Protein AF-A0A1H2BFK7-F1 (afdb_monomer)

Sequence (89 aa):
MDPELAVARLILELLARSRLSKDDPLLRQAIELAREPLSVLPRDSIRAELSSAIETLQNVIQDGADVDLIEQWHAYAMSLAERFIASRS

Secondary structure (DSSP, 8-state):
--HHHHHHHHHHHHHHH---STT-HHHHHHHHHHHS---SS---HHHHHHHHHHHHHHHHHHHT--HHHHHHHHHHHHHHHHHHHHTT-

Foldseek 3Di:
DDVVLVLLVLLLVLLVPFPLALPTPSLVVSLVSLPDPDDDDDPPVLSVQLNVLSVVLNVCRVVVHDPVVNVVSSVSSNVSSVVVNVVVD

Nearest PDB structures (foldseek):
  3cqz-assembly1_A  TM=9.581E-01  e=3.764E+00  Saccharomyces cerevisiae
  3gei-assembly2_C  TM=6.848E-01  e=7.969E+00  Chlorobaculum tepidum

Mean predicted aligned error: 4.76 Å

Organism: NCBI:txid255045

Radius of gyration: 12.43 Å; Cα contacts (8 Å, |Δi|>4): 84; chains: 1; bounding box: 33×20×33 Å

Structure (mmCIF, N/CA/C/O backbone):
data_AF-A0A1H2BFK7-F1
#
_entry.id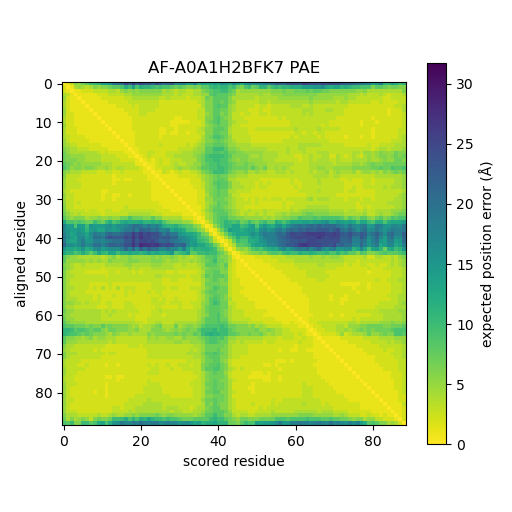   AF-A0A1H2BFK7-F1
#
loop_
_atom_site.group_PDB
_atom_site.id
_atom_site.type_symbol
_atom_site.label_atom_id
_atom_site.label_alt_id
_atom_site.label_comp_id
_atom_site.label_asym_id
_atom_site.label_entity_id
_atom_site.label_seq_id
_atom_site.pdbx_PDB_ins_code
_atom_site.Cartn_x
_atom_site.Cartn_y
_atom_site.Cartn_z
_atom_site.occupancy
_atom_site.B_iso_or_equiv
_atom_site.auth_seq_id
_atom_site.auth_comp_id
_atom_site.auth_asym_id
_atom_site.auth_atom_id
_atom_site.pdbx_PDB_model_num
ATOM 1 N N . MET A 1 1 ? 14.915 -11.081 -15.671 1.00 61.16 1 MET A N 1
ATOM 2 C CA . MET A 1 1 ? 13.727 -10.916 -14.811 1.00 61.16 1 MET A CA 1
ATOM 3 C C . MET A 1 1 ? 13.880 -9.549 -14.169 1.00 61.16 1 MET A C 1
ATOM 5 O O . MET A 1 1 ? 14.950 -9.313 -13.623 1.00 61.16 1 MET A O 1
ATOM 9 N N . ASP A 1 2 ? 12.928 -8.636 -14.356 1.00 75.69 2 ASP A N 1
ATOM 10 C CA . ASP A 1 2 ? 13.018 -7.281 -13.797 1.00 75.69 2 ASP A CA 1
ATOM 11 C C . ASP A 1 2 ? 12.755 -7.352 -12.276 1.00 75.69 2 ASP A C 1
ATOM 13 O O . ASP A 1 2 ? 11.659 -7.765 -11.877 1.00 75.69 2 ASP A O 1
ATOM 17 N N . PRO A 1 3 ? 13.752 -7.049 -11.421 1.00 79.50 3 PRO A N 1
ATOM 18 C CA . PRO A 1 3 ? 13.590 -7.131 -9.974 1.00 79.50 3 PRO A CA 1
ATOM 19 C C . PRO A 1 3 ? 12.544 -6.140 -9.451 1.00 79.50 3 PRO A C 1
ATOM 21 O O . PRO A 1 3 ? 11.863 -6.451 -8.476 1.00 79.50 3 PRO A O 1
ATOM 24 N N . GLU A 1 4 ? 12.349 -4.991 -10.104 1.00 80.00 4 GLU A N 1
ATOM 25 C CA . GLU A 1 4 ? 11.344 -4.013 -9.681 1.00 80.00 4 GLU 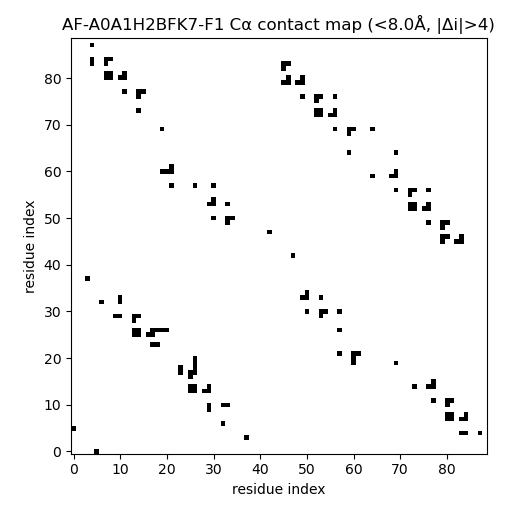A CA 1
ATOM 26 C C . GLU A 1 4 ? 9.927 -4.507 -9.974 1.00 80.00 4 GLU A C 1
ATOM 28 O O . GLU A 1 4 ? 9.028 -4.349 -9.148 1.00 80.00 4 GLU A O 1
ATOM 33 N N . LEU A 1 5 ? 9.732 -5.181 -11.110 1.00 85.12 5 LEU A N 1
ATOM 34 C CA . LEU A 1 5 ? 8.460 -5.820 -11.450 1.00 85.12 5 LEU A CA 1
ATOM 35 C C . LEU A 1 5 ? 8.090 -6.915 -10.439 1.00 85.12 5 LEU A C 1
ATOM 37 O O . LEU A 1 5 ? 6.927 -7.037 -10.055 1.00 85.12 5 LEU A O 1
ATOM 41 N N . ALA A 1 6 ? 9.070 -7.711 -10.000 1.00 87.81 6 ALA A N 1
ATOM 42 C CA . ALA A 1 6 ? 8.854 -8.741 -8.986 1.00 87.81 6 ALA A CA 1
ATOM 43 C C . ALA A 1 6 ? 8.455 -8.130 -7.633 1.00 87.81 6 ALA A C 1
ATOM 45 O O . ALA A 1 6 ? 7.505 -8.600 -7.006 1.00 87.81 6 ALA A O 1
ATOM 46 N N . VAL A 1 7 ? 9.126 -7.050 -7.219 1.00 87.75 7 VAL A N 1
ATOM 47 C CA . VAL A 1 7 ? 8.802 -6.332 -5.978 1.00 87.75 7 VAL A CA 1
ATOM 48 C C . VAL A 1 7 ? 7.415 -5.697 -6.047 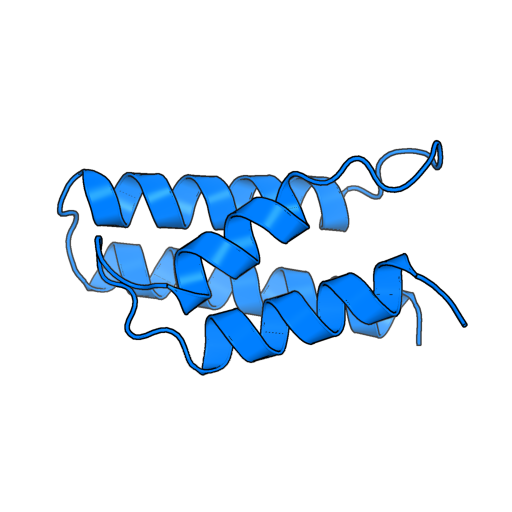1.00 87.75 7 VAL A C 1
ATOM 50 O O . VAL A 1 7 ? 6.630 -5.865 -5.119 1.00 87.75 7 VAL A O 1
ATOM 53 N N . ALA A 1 8 ? 7.056 -5.044 -7.152 1.00 88.62 8 ALA A N 1
ATOM 54 C CA . ALA A 1 8 ? 5.734 -4.439 -7.303 1.00 88.62 8 ALA A CA 1
ATOM 55 C C . ALA A 1 8 ? 4.597 -5.472 -7.272 1.00 88.62 8 ALA A C 1
ATOM 57 O O . ALA A 1 8 ? 3.562 -5.229 -6.652 1.00 88.62 8 ALA A O 1
ATOM 58 N N . ARG A 1 9 ? 4.795 -6.650 -7.882 1.00 91.81 9 ARG A N 1
ATOM 59 C CA . ARG A 1 9 ? 3.837 -7.768 -7.797 1.00 91.81 9 ARG A CA 1
ATOM 60 C C . ARG A 1 9 ? 3.673 -8.266 -6.367 1.00 91.81 9 ARG A C 1
ATOM 62 O O . ARG A 1 9 ? 2.547 -8.466 -5.925 1.00 91.81 9 ARG A O 1
ATOM 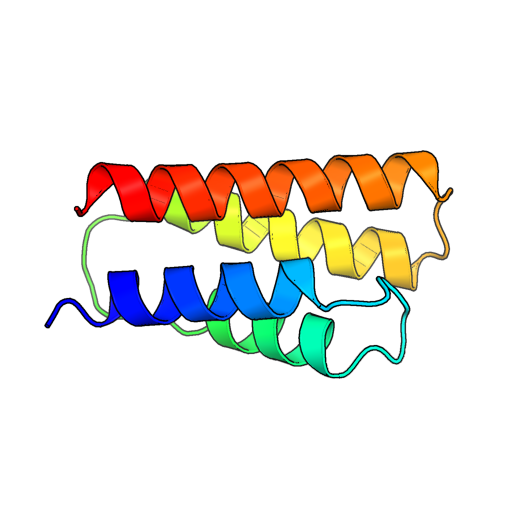69 N N . LEU A 1 10 ? 4.779 -8.416 -5.640 1.00 92.75 10 LEU A N 1
ATOM 70 C CA . LEU A 1 10 ? 4.739 -8.829 -4.242 1.00 92.75 10 LEU A CA 1
ATOM 71 C C . LEU A 1 10 ? 4.030 -7.785 -3.367 1.00 92.75 10 LEU A C 1
ATOM 73 O O . LEU A 1 10 ? 3.184 -8.147 -2.558 1.00 92.75 10 LEU A O 1
ATOM 77 N N . ILE A 1 11 ? 4.309 -6.493 -3.565 1.00 91.75 11 ILE A N 1
ATOM 78 C CA . ILE A 1 11 ? 3.606 -5.398 -2.879 1.00 91.75 11 ILE A CA 1
ATOM 79 C C . ILE A 1 11 ? 2.095 -5.475 -3.137 1.00 91.75 11 ILE A C 1
ATOM 81 O O . ILE A 1 11 ? 1.318 -5.404 -2.186 1.00 91.75 11 ILE A O 1
ATOM 85 N N . LEU A 1 12 ? 1.672 -5.664 -4.390 1.00 94.06 12 LEU A N 1
ATOM 86 C CA . LEU A 1 12 ? 0.256 -5.795 -4.739 1.00 94.06 12 LEU A CA 1
ATOM 87 C C . LEU A 1 12 ? -0.400 -6.992 -4.033 1.00 94.06 12 LEU A C 1
ATOM 89 O O . LEU A 1 12 ? -1.473 -6.847 -3.453 1.00 94.06 12 LEU A O 1
ATOM 93 N N . GLU A 1 13 ? 0.252 -8.158 -4.024 1.00 95.50 13 GLU A N 1
ATOM 94 C CA . GLU A 1 13 ? -0.251 -9.347 -3.322 1.00 95.50 13 GLU A CA 1
ATOM 95 C C . GLU A 1 13 ? -0.366 -9.136 -1.807 1.00 95.50 13 GLU A C 1
ATOM 97 O O . GLU A 1 13 ? -1.343 -9.571 -1.191 1.00 95.50 13 GLU A O 1
ATOM 102 N N . LEU A 1 14 ? 0.615 -8.467 -1.197 1.00 94.94 14 LEU A N 1
ATOM 103 C CA . LEU A 1 14 ? 0.606 -8.158 0.232 1.00 94.94 14 LEU A CA 1
ATOM 104 C C . LEU A 1 14 ? -0.518 -7.182 0.579 1.00 94.94 14 LEU A C 1
ATOM 106 O O . LEU A 1 14 ? -1.259 -7.427 1.530 1.00 94.94 14 LEU A O 1
ATOM 110 N N . LEU A 1 15 ? -0.696 -6.122 -0.215 1.00 93.50 15 LEU A N 1
ATOM 111 C CA . LEU A 1 15 ? -1.785 -5.161 -0.036 1.00 93.50 15 LEU A CA 1
ATOM 112 C C . LEU A 1 15 ? -3.153 -5.825 -0.209 1.00 93.50 15 LEU A C 1
ATOM 114 O O . LEU A 1 15 ? -4.038 -5.579 0.603 1.00 93.50 15 LEU A O 1
ATOM 118 N N . ALA A 1 16 ? -3.328 -6.698 -1.201 1.00 94.25 16 ALA A N 1
ATOM 119 C CA . ALA A 1 16 ? -4.594 -7.393 -1.440 1.00 94.25 16 ALA A CA 1
ATOM 120 C C . ALA A 1 16 ? -4.987 -8.356 -0.303 1.00 94.25 16 ALA A C 1
ATOM 122 O O . ALA A 1 16 ? -6.165 -8.658 -0.116 1.00 94.25 16 ALA A O 1
ATOM 123 N N . ARG A 1 17 ? -4.005 -8.863 0.452 1.00 94.94 17 ARG A N 1
ATOM 124 C CA . ARG A 1 17 ? -4.211 -9.804 1.568 1.00 94.94 17 ARG A CA 1
ATOM 125 C C . ARG A 1 17 ? -4.176 -9.135 2.943 1.00 94.94 17 ARG A C 1
ATOM 127 O O . ARG A 1 17 ? -4.467 -9.797 3.941 1.00 94.94 17 ARG A O 1
ATOM 134 N N . SER A 1 18 ? -3.808 -7.860 2.982 1.00 92.44 18 SER A N 1
ATOM 135 C CA . SER A 1 18 ? -3.758 -7.029 4.177 1.00 92.44 18 SER A CA 1
ATOM 136 C C . SER A 1 18 ? -5.157 -6.859 4.782 1.00 92.44 18 SER A C 1
ATOM 138 O O . SER A 1 18 ? -6.140 -6.617 4.089 1.00 92.44 18 SER A O 1
ATOM 140 N N . ARG A 1 19 ? -5.237 -6.984 6.102 1.00 91.31 19 ARG A N 1
ATOM 141 C CA . ARG A 1 19 ? -6.348 -6.595 6.978 1.00 91.31 19 ARG A CA 1
ATOM 142 C C . ARG A 1 19 ? -6.362 -5.097 7.295 1.00 91.31 19 ARG A C 1
ATOM 144 O O . ARG A 1 19 ? -7.272 -4.665 7.995 1.00 91.31 19 ARG A O 1
ATOM 151 N N . LEU A 1 20 ? -5.369 -4.332 6.832 1.00 89.56 20 LEU A N 1
ATOM 152 C CA . LEU A 1 20 ? -5.292 -2.872 6.980 1.00 89.56 20 LEU A CA 1
ATOM 153 C C . LEU A 1 20 ? -5.375 -2.407 8.440 1.00 89.56 20 LEU A C 1
ATOM 155 O O . LEU A 1 20 ? -6.044 -1.432 8.772 1.00 89.56 20 LEU A O 1
ATOM 159 N N . SER A 1 21 ? -4.673 -3.115 9.327 1.00 89.56 21 SER A N 1
ATOM 160 C CA . SER A 1 21 ? -4.605 -2.796 10.753 1.00 89.56 21 SER A CA 1
ATOM 161 C C . SER A 1 21 ? -3.180 -2.467 11.203 1.00 89.56 21 SER A C 1
ATOM 163 O O . SER A 1 21 ? -2.199 -2.771 10.524 1.00 89.56 21 SER A O 1
ATOM 165 N N . LYS A 1 22 ? -3.051 -1.841 12.381 1.00 86.06 22 LYS A N 1
ATOM 166 C CA . LYS A 1 22 ? -1.754 -1.421 12.951 1.00 86.06 22 LYS A CA 1
ATOM 167 C C . LYS A 1 22 ? -0.780 -2.590 13.153 1.00 86.06 22 LYS A C 1
ATOM 169 O O . LYS A 1 22 ? 0.434 -2.415 13.034 1.00 86.06 22 LYS A O 1
ATOM 174 N N . ASP A 1 23 ? -1.327 -3.770 13.432 1.00 89.44 23 ASP A N 1
ATOM 175 C CA . ASP A 1 23 ? -0.588 -5.004 13.706 1.00 89.44 23 ASP A CA 1
ATOM 176 C C . ASP A 1 23 ? -0.510 -5.932 12.490 1.00 89.44 23 ASP A C 1
ATOM 178 O O . ASP A 1 23 ? -0.151 -7.101 12.625 1.00 89.44 23 ASP A O 1
ATOM 182 N N . ASP A 1 24 ? -0.863 -5.440 11.303 1.00 91.25 24 ASP A N 1
ATOM 183 C CA . ASP A 1 24 ? -0.850 -6.248 10.098 1.00 91.25 24 ASP A CA 1
ATOM 184 C C . ASP A 1 24 ? 0.587 -6.516 9.607 1.00 91.25 24 ASP A C 1
ATOM 186 O O . ASP A 1 24 ? 1.278 -5.592 9.153 1.00 91.25 24 ASP A O 1
ATOM 190 N N . PRO A 1 25 ? 1.055 -7.779 9.655 1.00 92.94 25 PRO A N 1
ATOM 191 C CA . PRO A 1 25 ? 2.396 -8.118 9.200 1.00 92.94 25 PRO A CA 1
ATOM 192 C C . PRO A 1 25 ? 2.558 -7.978 7.680 1.00 92.94 25 PRO A C 1
ATOM 194 O O . PRO A 1 25 ? 3.658 -7.677 7.224 1.00 92.94 25 PRO A O 1
ATOM 197 N N . LEU A 1 26 ? 1.492 -8.160 6.893 1.00 93.94 26 LEU A N 1
ATOM 198 C CA . LEU A 1 26 ? 1.535 -8.060 5.431 1.00 93.94 26 LEU A CA 1
ATOM 199 C C . LEU A 1 26 ? 1.668 -6.606 4.992 1.00 93.94 26 LEU A C 1
ATOM 201 O O . LEU A 1 26 ? 2.472 -6.299 4.114 1.00 93.94 26 LEU A O 1
ATOM 205 N N . LEU A 1 27 ? 0.938 -5.701 5.651 1.00 90.44 27 LEU A N 1
ATOM 206 C CA . LEU A 1 27 ? 1.105 -4.267 5.438 1.00 90.44 27 LEU A CA 1
ATOM 207 C C . LEU A 1 27 ? 2.532 -3.831 5.783 1.00 90.44 27 LEU A C 1
ATOM 209 O O . LEU A 1 27 ? 3.166 -3.133 4.994 1.00 90.44 27 LEU A O 1
ATOM 213 N N . ARG A 1 28 ? 3.060 -4.278 6.932 1.00 90.69 28 ARG A N 1
ATOM 214 C CA . ARG A 1 28 ? 4.439 -3.978 7.343 1.00 90.69 28 ARG A CA 1
ATOM 215 C C . ARG A 1 28 ? 5.452 -4.438 6.296 1.00 90.69 28 ARG A C 1
ATOM 217 O O . ARG A 1 28 ? 6.322 -3.658 5.925 1.00 90.69 28 ARG A O 1
ATOM 224 N N . GLN A 1 29 ? 5.289 -5.650 5.776 1.00 92.94 29 GLN A N 1
ATOM 225 C CA . GLN A 1 29 ? 6.154 -6.183 4.7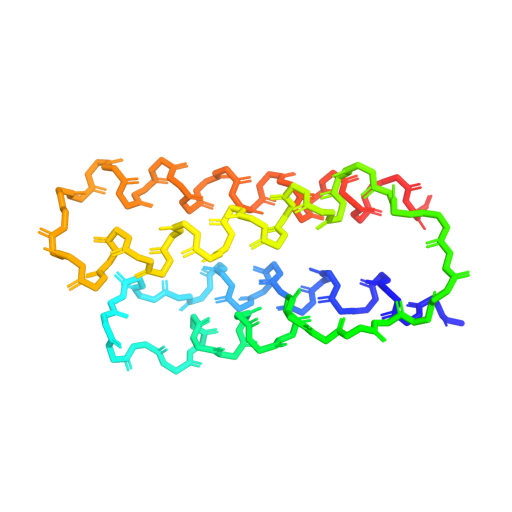28 1.00 92.94 29 GLN A CA 1
ATOM 226 C C . GLN A 1 29 ? 6.043 -5.385 3.417 1.00 92.94 29 GLN A C 1
ATOM 228 O O . GLN A 1 29 ? 7.058 -5.112 2.780 1.00 92.94 29 GLN A O 1
ATOM 233 N N . ALA A 1 30 ? 4.838 -4.960 3.020 1.00 90.75 30 ALA A N 1
ATOM 234 C CA . ALA A 1 30 ? 4.646 -4.124 1.832 1.00 90.75 30 ALA A CA 1
ATOM 235 C C . ALA A 1 30 ? 5.371 -2.773 1.960 1.00 90.75 30 ALA A C 1
ATOM 237 O O . ALA A 1 30 ? 5.962 -2.297 0.993 1.00 90.75 30 ALA A O 1
ATOM 238 N N . ILE A 1 31 ? 5.376 -2.183 3.160 1.00 87.75 31 ILE A N 1
ATOM 239 C CA . ILE A 1 31 ? 6.097 -0.939 3.464 1.00 87.75 31 ILE A CA 1
ATOM 240 C C . ILE A 1 31 ? 7.611 -1.144 3.394 1.00 87.75 31 ILE A C 1
ATOM 242 O O . ILE A 1 31 ? 8.309 -0.314 2.818 1.00 87.75 31 ILE A O 1
ATOM 246 N N . GLU A 1 32 ? 8.129 -2.231 3.969 1.00 90.44 32 GLU A N 1
ATOM 247 C CA . GLU A 1 32 ? 9.561 -2.544 3.917 1.00 90.44 32 GLU A CA 1
ATOM 248 C C . GLU A 1 32 ? 10.039 -2.666 2.467 1.00 90.44 32 GLU A C 1
ATOM 250 O O . GLU A 1 32 ? 10.989 -1.987 2.084 1.00 90.44 32 GLU A O 1
ATOM 255 N N . LEU A 1 33 ? 9.308 -3.415 1.637 1.00 88.88 33 LEU A N 1
ATOM 256 C CA . LEU A 1 33 ? 9.584 -3.552 0.204 1.00 88.88 33 LEU A CA 1
ATOM 257 C C . LEU A 1 33 ? 9.477 -2.220 -0.551 1.00 88.88 33 LEU A C 1
ATOM 259 O O . LEU A 1 33 ? 10.288 -1.932 -1.428 1.00 88.88 33 LEU A O 1
ATOM 263 N N . ALA A 1 34 ? 8.497 -1.382 -0.205 1.00 84.81 34 ALA A N 1
ATOM 264 C CA . ALA A 1 34 ? 8.329 -0.065 -0.814 1.00 84.81 34 ALA A CA 1
ATOM 265 C C . ALA A 1 34 ? 9.452 0.921 -0.441 1.00 84.81 34 ALA A C 1
ATOM 267 O O . ALA A 1 34 ? 9.702 1.873 -1.186 1.00 84.81 34 ALA A O 1
ATOM 268 N N . ARG A 1 35 ? 10.128 0.703 0.695 1.00 83.25 35 ARG A N 1
ATOM 269 C CA . ARG A 1 35 ? 11.270 1.498 1.171 1.00 83.25 35 ARG A CA 1
ATOM 270 C C . ARG A 1 35 ? 12.612 1.008 0.645 1.00 83.25 35 ARG A C 1
ATOM 272 O O . ARG A 1 35 ? 13.586 1.758 0.724 1.00 83.25 35 ARG A O 1
ATOM 279 N N . GLU A 1 36 ? 12.692 -0.213 0.118 1.00 80.19 36 GLU A N 1
ATOM 280 C CA . GLU A 1 36 ? 13.947 -0.739 -0.410 1.00 80.19 36 GLU A CA 1
ATOM 281 C C . GLU A 1 36 ? 14.445 0.114 -1.593 1.00 80.19 36 GLU A C 1
ATOM 283 O O . GLU A 1 36 ? 13.749 0.272 -2.607 1.00 80.19 36 GLU A O 1
ATOM 288 N N . PRO A 1 37 ? 15.675 0.657 -1.513 1.00 63.84 37 PRO A N 1
ATOM 289 C CA . PRO A 1 37 ? 16.276 1.401 -2.607 1.00 63.84 37 PRO A CA 1
ATOM 290 C C . PRO A 1 37 ? 16.743 0.429 -3.698 1.00 63.84 37 PRO A C 1
ATOM 292 O O . PRO A 1 37 ? 17.922 0.104 -3.807 1.00 63.84 37 PRO A O 1
ATOM 295 N N . LEU A 1 38 ? 15.821 -0.063 -4.526 1.00 58.34 38 LEU A N 1
ATOM 296 C CA . LEU A 1 38 ? 16.193 -0.790 -5.747 1.00 58.34 38 LEU A CA 1
ATOM 297 C C . LEU A 1 38 ? 16.864 0.190 -6.730 1.00 58.34 38 LEU A C 1
ATOM 299 O O . LEU A 1 38 ? 16.338 1.276 -6.977 1.00 58.34 38 LEU A O 1
ATOM 303 N N . SER A 1 39 ? 18.056 -0.200 -7.186 1.00 48.22 39 SER A N 1
ATOM 304 C CA . SER A 1 39 ? 19.095 0.580 -7.878 1.00 48.22 39 SER A CA 1
ATOM 305 C C . SER A 1 39 ? 18.648 1.713 -8.811 1.00 48.22 39 SER A C 1
ATOM 307 O O . SER A 1 39 ? 17.933 1.478 -9.772 1.00 48.22 39 SER A O 1
ATOM 309 N N . VAL A 1 40 ? 19.232 2.901 -8.581 1.00 47.12 40 VAL A N 1
ATOM 310 C CA . VAL A 1 40 ? 19.860 3.858 -9.535 1.00 47.12 40 VAL A CA 1
ATOM 311 C C . VAL A 1 40 ? 19.261 4.000 -10.952 1.00 47.12 40 VAL A C 1
ATOM 313 O O . VAL A 1 40 ? 19.979 4.283 -11.909 1.00 47.12 40 VAL A O 1
ATOM 316 N N . LEU A 1 41 ? 17.956 3.851 -11.122 1.00 46.81 41 LEU A N 1
ATOM 317 C CA . LEU A 1 41 ? 17.236 4.309 -12.307 1.00 46.81 41 LEU A CA 1
ATOM 318 C C . LEU A 1 41 ? 16.446 5.567 -11.934 1.00 46.81 41 LEU A C 1
ATOM 320 O O . LEU A 1 41 ? 16.082 5.737 -10.764 1.00 46.81 41 LEU A O 1
ATOM 324 N N . PRO A 1 42 ? 16.276 6.520 -12.872 1.00 46.59 42 PRO A N 1
ATOM 325 C CA . PRO A 1 42 ? 15.607 7.780 -12.579 1.00 46.59 42 PRO A CA 1
ATOM 326 C C . PRO A 1 42 ? 14.248 7.448 -11.982 1.00 46.59 42 PRO A C 1
ATOM 328 O O . PRO A 1 42 ? 13.520 6.674 -12.589 1.00 46.59 42 PRO A O 1
ATOM 331 N N . ARG A 1 43 ? 13.963 7.984 -10.785 1.00 55.72 43 ARG A N 1
ATOM 332 C CA . ARG A 1 43 ? 12.705 7.791 -10.049 1.00 55.72 43 ARG A CA 1
ATOM 333 C C . ARG A 1 43 ? 11.541 7.735 -11.038 1.00 55.72 43 ARG A C 1
ATOM 335 O O . ARG A 1 43 ? 11.089 8.786 -11.492 1.00 55.72 43 ARG A O 1
ATOM 342 N N . ASP A 1 44 ? 11.058 6.541 -11.377 1.00 63.56 44 ASP A N 1
ATOM 343 C CA . ASP A 1 44 ? 9.771 6.429 -12.042 1.00 63.56 44 ASP A CA 1
ATOM 344 C C . ASP A 1 44 ? 8.777 7.113 -11.119 1.00 63.56 44 ASP A C 1
ATOM 346 O O . ASP A 1 44 ? 8.649 6.719 -9.957 1.00 63.56 44 ASP A O 1
ATOM 350 N N . SER A 1 45 ? 8.119 8.166 -11.612 1.00 74.38 45 SER A N 1
ATOM 351 C CA . SER A 1 45 ? 7.155 8.946 -10.825 1.00 74.38 45 SER A CA 1
ATOM 352 C C . SER A 1 45 ? 6.175 8.013 -10.113 1.00 74.38 45 SER A C 1
ATOM 354 O O . SER A 1 45 ? 5.981 8.120 -8.909 1.00 74.38 45 SER A O 1
ATOM 356 N N . ILE A 1 46 ? 5.712 6.979 -10.826 1.00 81.00 46 ILE A N 1
ATOM 357 C CA . ILE A 1 46 ? 4.781 5.963 -10.326 1.00 81.00 46 ILE A CA 1
ATOM 358 C C . ILE A 1 46 ? 5.363 5.164 -9.147 1.00 81.00 46 ILE A C 1
ATOM 360 O O . ILE A 1 46 ? 4.632 4.853 -8.212 1.00 81.00 46 ILE A O 1
ATOM 364 N N . ARG A 1 47 ? 6.665 4.847 -9.143 1.00 79.88 47 ARG A N 1
ATOM 365 C CA . ARG A 1 47 ? 7.303 4.113 -8.036 1.00 79.88 47 ARG A CA 1
ATOM 366 C C . ARG A 1 47 ? 7.432 4.988 -6.791 1.00 79.88 47 ARG A C 1
ATOM 368 O O . ARG A 1 47 ? 7.125 4.534 -5.696 1.00 79.88 47 ARG A O 1
ATOM 375 N N . ALA A 1 48 ? 7.844 6.244 -6.960 1.00 82.56 48 ALA A N 1
ATOM 376 C CA . ALA A 1 48 ? 7.901 7.198 -5.852 1.00 82.56 48 ALA A CA 1
ATOM 377 C C . ALA A 1 48 ? 6.502 7.479 -5.275 1.00 82.56 48 ALA A C 1
ATOM 379 O O . ALA A 1 48 ? 6.333 7.531 -4.057 1.00 82.56 48 ALA A O 1
ATOM 380 N N . GLU A 1 49 ? 5.499 7.602 -6.146 1.00 88.44 49 GLU A N 1
ATOM 381 C CA . GLU A 1 49 ? 4.093 7.726 -5.764 1.00 88.44 49 GLU A CA 1
ATOM 382 C C . GLU A 1 49 ? 3.604 6.485 -5.007 1.00 88.44 49 GLU A C 1
ATOM 384 O O . GLU A 1 49 ? 2.957 6.634 -3.974 1.00 88.44 49 GLU A O 1
ATOM 389 N N . LEU A 1 50 ? 3.949 5.271 -5.459 1.00 88.38 50 LEU A N 1
ATOM 390 C CA . LEU A 1 50 ? 3.585 4.020 -4.786 1.00 88.38 50 LEU A CA 1
ATOM 391 C C . LEU A 1 50 ? 4.160 3.954 -3.368 1.00 88.38 50 LEU A C 1
ATOM 393 O O . LEU A 1 50 ? 3.417 3.691 -2.422 1.00 88.38 50 LEU A O 1
ATOM 397 N N . SER A 1 51 ? 5.455 4.240 -3.204 1.00 87.62 51 SER A N 1
ATOM 398 C CA . SER A 1 51 ? 6.085 4.279 -1.880 1.00 87.62 51 SER A CA 1
ATOM 399 C C . SER A 1 51 ? 5.419 5.315 -0.976 1.00 87.62 51 SER A C 1
ATOM 401 O O . SER A 1 51 ? 5.054 4.995 0.153 1.00 87.62 51 SER A O 1
ATOM 403 N N . SER A 1 52 ? 5.167 6.524 -1.489 1.00 90.00 52 SER A N 1
ATOM 404 C CA . SER A 1 52 ? 4.483 7.578 -0.733 1.00 90.00 52 SER A CA 1
ATOM 405 C C . SER A 1 52 ? 3.056 7.185 -0.340 1.00 90.00 52 SER A C 1
ATOM 407 O O . SER A 1 52 ? 2.618 7.514 0.763 1.00 90.00 52 SER A O 1
ATOM 409 N N . ALA A 1 53 ? 2.320 6.489 -1.209 1.00 92.69 53 ALA A N 1
ATOM 410 C CA . ALA A 1 53 ? 0.963 6.031 -0.926 1.00 92.69 53 ALA A CA 1
ATOM 411 C C . ALA A 1 53 ? 0.947 4.954 0.166 1.00 92.69 53 ALA A C 1
ATOM 413 O O . ALA A 1 53 ? 0.128 5.023 1.078 1.00 92.69 53 ALA A O 1
ATOM 414 N N . ILE A 1 54 ? 1.882 4.002 0.118 1.00 90.50 54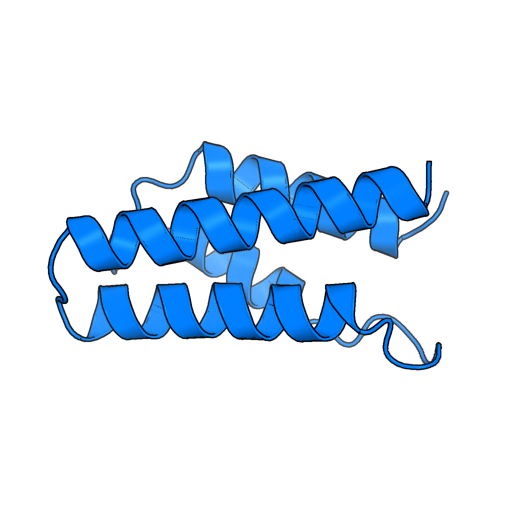 ILE A N 1
ATOM 415 C CA . ILE A 1 54 ? 2.015 2.936 1.120 1.00 90.50 54 ILE A CA 1
ATOM 416 C C . ILE A 1 54 ? 2.428 3.501 2.486 1.00 90.50 54 ILE A C 1
ATOM 418 O O . ILE A 1 54 ? 1.886 3.095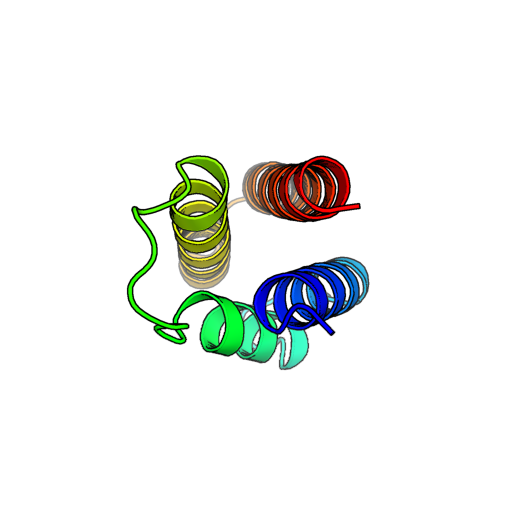 3.514 1.00 90.50 54 ILE A O 1
ATOM 422 N N . GLU A 1 55 ? 3.344 4.470 2.520 1.00 91.19 55 GLU A N 1
ATOM 423 C CA . GLU A 1 55 ? 3.707 5.165 3.761 1.00 91.19 55 GLU A CA 1
ATOM 424 C C . GLU A 1 55 ? 2.544 5.986 4.320 1.00 91.19 55 GLU A C 1
ATOM 426 O O . GLU A 1 55 ? 2.297 5.972 5.525 1.00 91.19 55 GLU A O 1
ATOM 431 N N . THR A 1 56 ? 1.782 6.654 3.454 1.00 93.31 56 THR A N 1
ATOM 432 C CA . THR A 1 56 ? 0.591 7.395 3.887 1.00 93.31 56 THR A CA 1
ATOM 433 C C . THR A 1 56 ? -0.467 6.450 4.448 1.00 93.31 56 THR A C 1
ATOM 435 O O . THR A 1 56 ? -1.004 6.722 5.519 1.00 93.31 56 THR A O 1
ATOM 438 N N . LEU A 1 57 ? -0.697 5.306 3.793 1.00 92.62 57 LEU A N 1
ATOM 439 C CA . LEU A 1 57 ? -1.580 4.245 4.276 1.00 92.62 57 LEU A CA 1
ATOM 440 C C . LEU A 1 57 ? -1.163 3.754 5.672 1.00 92.62 57 LEU A C 1
ATOM 442 O O . LEU A 1 57 ? -2.011 3.588 6.547 1.00 92.62 57 LEU A O 1
ATOM 446 N N . GLN A 1 58 ? 0.140 3.568 5.913 1.00 92.62 58 GLN A N 1
ATOM 447 C CA . GLN A 1 58 ? 0.650 3.220 7.241 1.00 92.62 58 GLN A CA 1
ATOM 448 C C . GLN A 1 58 ? 0.286 4.283 8.280 1.00 92.62 58 GLN A C 1
ATOM 450 O O . GLN A 1 58 ? -0.214 3.939 9.351 1.00 92.62 58 GLN A O 1
ATOM 455 N N . ASN A 1 59 ? 0.540 5.553 7.967 1.00 93.25 59 ASN A N 1
ATOM 456 C CA . ASN A 1 59 ? 0.320 6.659 8.892 1.00 93.25 59 ASN A CA 1
ATOM 457 C C . ASN A 1 59 ? -1.164 6.799 9.246 1.00 93.25 59 ASN A C 1
ATOM 459 O O . ASN A 1 59 ? -1.497 6.831 10.425 1.00 93.25 59 ASN A O 1
ATOM 463 N N . VAL 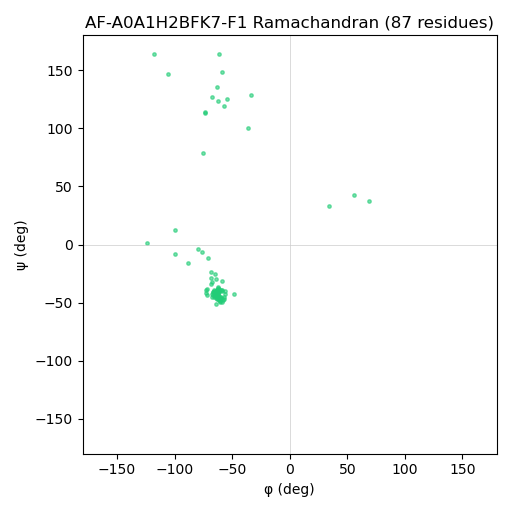A 1 60 ? -2.069 6.769 8.258 1.00 94.00 60 VAL A N 1
ATOM 464 C CA . VAL A 1 60 ? -3.517 6.868 8.528 1.00 94.00 60 VAL A CA 1
ATOM 465 C C . VAL A 1 60 ? -4.020 5.696 9.375 1.00 94.00 60 VAL A C 1
ATOM 467 O O . VAL A 1 60 ? -4.829 5.890 10.281 1.00 94.00 60 VAL A O 1
ATOM 470 N N . ILE A 1 61 ? -3.487 4.488 9.157 1.00 92.50 61 ILE A N 1
ATOM 471 C CA . ILE A 1 61 ? -3.802 3.324 9.990 1.00 92.50 61 ILE A CA 1
ATOM 472 C C . ILE A 1 61 ? -3.267 3.520 11.412 1.00 92.50 61 ILE A C 1
ATOM 474 O O . ILE A 1 61 ? -3.981 3.225 12.368 1.00 92.50 61 ILE A O 1
ATOM 478 N N . GLN A 1 62 ? -2.039 4.021 11.583 1.00 91.75 62 GLN A N 1
ATOM 479 C CA . GLN A 1 62 ? -1.420 4.262 12.893 1.00 91.75 62 GLN A CA 1
ATOM 480 C C . GLN A 1 62 ? -2.121 5.357 13.696 1.00 91.75 62 GLN A C 1
ATOM 482 O O . GLN A 1 62 ? -2.334 5.175 14.901 1.00 91.75 62 GLN A O 1
ATOM 487 N N . ASP A 1 63 ? -2.558 6.419 13.028 1.00 93.62 63 ASP A N 1
ATOM 488 C CA . ASP A 1 63 ? -3.303 7.529 13.621 1.00 93.62 63 ASP A CA 1
ATOM 489 C C . ASP A 1 63 ? -4.731 7.122 14.015 1.00 93.62 63 ASP A C 1
ATOM 491 O O . ASP A 1 63 ? -5.391 7.822 14.779 1.00 93.62 63 ASP A O 1
ATOM 495 N N . GLY A 1 64 ? -5.191 5.944 13.574 1.00 90.06 64 GLY A N 1
ATOM 496 C CA . GLY A 1 64 ? -6.553 5.476 13.820 1.00 90.06 64 GLY A CA 1
ATOM 497 C C . GLY A 1 64 ? -7.578 6.298 13.048 1.00 90.06 64 GLY A C 1
ATOM 498 O O . GLY A 1 64 ? -8.644 6.586 13.586 1.00 90.06 64 GLY A O 1
ATOM 499 N N . ALA A 1 65 ? -7.228 6.702 11.824 1.00 91.75 65 ALA A N 1
ATOM 500 C CA . ALA A 1 65 ? -8.129 7.408 10.931 1.00 91.75 65 ALA A CA 1
ATOM 501 C C . ALA A 1 65 ? -9.367 6.568 10.585 1.00 91.75 65 ALA A C 1
ATOM 503 O O . ALA A 1 65 ? -9.393 5.348 10.767 1.00 91.75 65 ALA A O 1
ATOM 504 N N . ASP A 1 66 ? -10.384 7.241 10.052 1.00 92.62 66 ASP A N 1
ATOM 505 C CA . ASP A 1 66 ? -11.615 6.598 9.613 1.00 92.62 66 ASP A CA 1
ATOM 506 C C . ASP A 1 66 ? -11.361 5.537 8.534 1.00 92.62 66 ASP A C 1
ATOM 508 O O . ASP A 1 66 ? -10.465 5.665 7.692 1.00 92.62 66 ASP A O 1
ATOM 512 N N . VAL A 1 67 ? -12.201 4.498 8.544 1.00 90.12 67 VAL A N 1
ATOM 513 C CA . VAL A 1 67 ? -12.116 3.363 7.612 1.00 90.12 67 VAL A CA 1
ATOM 514 C C . VAL A 1 67 ? -12.156 3.836 6.159 1.00 90.12 67 VAL A C 1
ATOM 516 O O . VAL A 1 67 ? -11.353 3.369 5.359 1.00 90.12 67 VAL A O 1
ATOM 519 N N . ASP A 1 68 ? -12.992 4.828 5.842 1.00 93.88 68 ASP A N 1
ATOM 520 C CA . ASP A 1 68 ? -13.103 5.389 4.490 1.00 93.88 68 ASP A CA 1
ATOM 521 C C . ASP A 1 68 ? -11.764 5.950 3.979 1.00 93.88 68 ASP A C 1
ATOM 523 O O . ASP A 1 68 ? -11.401 5.772 2.814 1.00 93.88 68 ASP A O 1
ATOM 527 N N . LEU A 1 69 ? -10.990 6.605 4.855 1.00 93.25 69 LEU A N 1
ATOM 528 C CA . LEU A 1 69 ? -9.686 7.160 4.495 1.00 93.25 69 LEU A CA 1
ATOM 529 C C . LEU A 1 69 ? -8.646 6.048 4.308 1.00 93.25 69 LEU A C 1
ATOM 531 O O . LEU A 1 69 ? -7.828 6.114 3.389 1.00 93.25 69 LEU A O 1
ATOM 535 N N . ILE A 1 70 ? -8.687 5.017 5.156 1.00 92.88 70 ILE A N 1
ATOM 536 C CA . ILE A 1 70 ? -7.827 3.833 5.037 1.00 92.88 70 ILE A CA 1
ATOM 537 C C . ILE A 1 70 ? -8.099 3.114 3.707 1.00 92.88 70 ILE A C 1
ATOM 539 O O . ILE A 1 70 ? -7.156 2.817 2.971 1.00 92.88 70 ILE A O 1
ATOM 543 N N . GLU A 1 71 ? -9.367 2.885 3.363 1.00 92.94 71 GLU A N 1
ATOM 544 C CA . GLU A 1 71 ? -9.772 2.249 2.105 1.00 92.94 71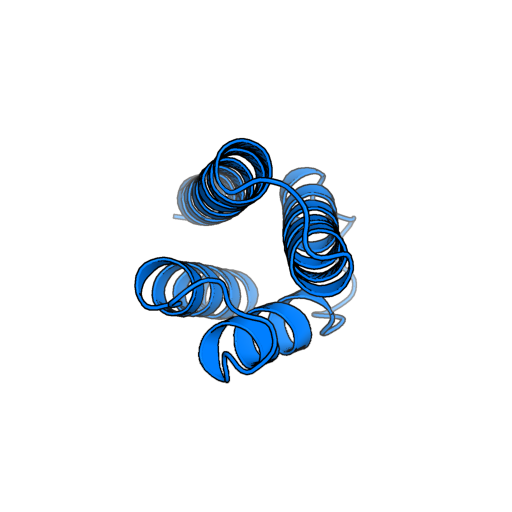 GLU A CA 1
ATOM 545 C C . GLU A 1 71 ? -9.374 3.085 0.884 1.00 92.94 71 GLU A C 1
ATOM 547 O O . GLU A 1 71 ? -8.880 2.538 -0.104 1.00 92.94 71 GLU A O 1
ATOM 552 N N . GLN A 1 72 ? -9.505 4.414 0.955 1.00 95.56 72 GLN A N 1
ATOM 553 C CA . GLN A 1 72 ? -9.084 5.310 -0.123 1.00 95.56 72 GLN A CA 1
ATOM 554 C C . GLN A 1 72 ? -7.582 5.191 -0.413 1.00 95.56 72 GLN A C 1
ATOM 556 O O . GLN A 1 72 ? -7.182 5.029 -1.570 1.00 95.56 72 GLN A O 1
ATOM 561 N N . TRP A 1 73 ? -6.741 5.254 0.624 1.00 94.75 73 TRP A N 1
ATOM 562 C CA . TRP A 1 73 ? -5.290 5.124 0.462 1.00 94.75 73 TRP A CA 1
ATOM 563 C C . TRP A 1 73 ? -4.874 3.713 0.054 1.00 94.75 73 TRP A C 1
ATOM 565 O O . TRP A 1 73 ? -3.937 3.559 -0.732 1.00 94.75 73 TRP A O 1
ATOM 575 N N . HIS A 1 74 ? -5.583 2.688 0.525 1.00 93.94 74 HIS A N 1
ATOM 576 C CA . HIS A 1 74 ? -5.349 1.304 0.120 1.00 93.94 74 HIS A CA 1
ATOM 577 C C . HIS A 1 74 ? -5.640 1.088 -1.363 1.00 93.94 74 HIS A C 1
ATOM 579 O O . HIS A 1 74 ? -4.763 0.619 -2.092 1.00 93.94 74 HIS A O 1
ATOM 585 N N . ALA A 1 75 ? -6.813 1.509 -1.836 1.00 94.81 75 ALA A N 1
ATOM 586 C CA . ALA A 1 75 ? -7.180 1.426 -3.246 1.00 94.81 75 ALA A CA 1
ATOM 587 C C . ALA A 1 75 ? -6.200 2.212 -4.130 1.00 94.81 75 ALA A C 1
ATOM 589 O O . ALA A 1 75 ? -5.807 1.745 -5.202 1.00 94.81 75 ALA A O 1
ATOM 590 N N . TYR A 1 76 ? -5.753 3.381 -3.662 1.00 94.94 76 TYR A N 1
ATOM 591 C CA . TYR A 1 76 ? -4.761 4.181 -4.370 1.00 94.94 76 TYR A CA 1
ATOM 592 C C . TYR A 1 76 ? -3.401 3.473 -4.473 1.00 94.94 76 TYR A C 1
ATOM 594 O O . TYR A 1 76 ? -2.830 3.398 -5.563 1.00 94.94 76 TYR A O 1
ATOM 602 N N . ALA A 1 77 ? -2.910 2.885 -3.377 1.00 93.69 77 ALA A N 1
ATOM 603 C CA . ALA A 1 77 ? -1.672 2.108 -3.372 1.00 93.69 77 ALA A CA 1
ATOM 604 C C . ALA A 1 77 ? -1.756 0.879 -4.296 1.00 93.69 77 ALA A C 1
ATOM 606 O O . ALA A 1 77 ? -0.815 0.619 -5.049 1.00 93.69 77 ALA A O 1
ATOM 607 N N . MET A 1 78 ? -2.888 0.164 -4.313 1.00 94.50 78 MET A N 1
ATOM 608 C CA . MET A 1 78 ? -3.090 -0.947 -5.252 1.00 94.50 78 MET A CA 1
ATOM 609 C C . MET A 1 78 ? -3.065 -0.473 -6.708 1.00 94.50 78 MET A C 1
ATOM 611 O O . MET A 1 78 ? -2.333 -1.037 -7.519 1.00 94.50 78 MET A O 1
ATOM 615 N N . SER A 1 79 ? -3.787 0.606 -7.028 1.00 95.25 79 SER A N 1
ATOM 616 C CA . SER A 1 79 ? -3.825 1.172 -8.382 1.00 95.25 79 SER A CA 1
ATOM 617 C C . SER A 1 79 ? -2.434 1.578 -8.882 1.00 95.25 79 SER A C 1
ATOM 619 O O . SER A 1 79 ? -2.083 1.344 -10.040 1.00 95.25 79 SER A O 1
ATOM 621 N N . LEU A 1 80 ? -1.603 2.159 -8.013 1.00 92.19 80 LEU A N 1
ATOM 622 C CA . LEU A 1 80 ? -0.227 2.519 -8.352 1.00 92.19 80 LEU A CA 1
ATOM 623 C C . LEU A 1 80 ? 0.652 1.287 -8.603 1.00 92.19 80 LEU A C 1
ATOM 625 O O . LEU A 1 80 ? 1.421 1.285 -9.567 1.00 92.19 80 LEU A O 1
ATOM 629 N N . ALA A 1 81 ? 0.511 0.230 -7.798 1.00 91.06 81 ALA A N 1
ATOM 630 C CA . ALA A 1 81 ? 1.236 -1.022 -8.003 1.00 91.06 81 ALA A CA 1
ATOM 631 C C . ALA A 1 81 ? 0.840 -1.688 -9.332 1.00 91.06 81 ALA A C 1
ATOM 633 O O . ALA A 1 81 ? 1.711 -2.073 -10.112 1.00 91.06 81 ALA A O 1
ATOM 634 N N . GLU A 1 82 ? -0.455 -1.739 -9.650 1.00 93.06 82 GLU A N 1
ATOM 635 C CA . GLU A 1 82 ? -0.964 -2.245 -10.930 1.00 93.06 82 GLU A CA 1
ATOM 636 C C . GLU A 1 82 ? -0.439 -1.436 -12.121 1.00 93.06 82 GLU A C 1
ATOM 638 O O . GLU A 1 82 ? 0.041 -2.009 -13.100 1.00 93.06 82 GLU A O 1
ATOM 643 N N . ARG A 1 83 ? -0.472 -0.100 -12.036 1.00 91.06 83 ARG A N 1
ATOM 644 C CA . ARG A 1 83 ? 0.042 0.787 -13.093 1.00 91.06 83 ARG A CA 1
ATOM 645 C C . ARG A 1 83 ? 1.541 0.619 -13.308 1.00 91.06 83 ARG A C 1
ATOM 647 O O . ARG A 1 83 ? 1.988 0.652 -14.453 1.00 91.06 83 ARG A O 1
ATOM 654 N N . PHE A 1 84 ? 2.309 0.435 -12.236 1.00 88.06 84 PHE A N 1
ATOM 655 C CA . PHE A 1 84 ? 3.740 0.165 -12.332 1.00 88.06 84 PHE A CA 1
ATOM 656 C C . PHE A 1 84 ? 4.016 -1.185 -13.008 1.00 88.06 84 PHE A C 1
ATOM 658 O O . PHE A 1 84 ? 4.855 -1.275 -13.898 1.00 88.06 84 PHE A O 1
ATOM 665 N N . ILE A 1 85 ? 3.268 -2.229 -12.645 1.00 89.12 85 ILE A N 1
ATOM 666 C CA . ILE A 1 85 ? 3.372 -3.552 -13.278 1.00 89.12 85 ILE A CA 1
ATOM 667 C C . ILE A 1 85 ? 3.019 -3.468 -14.768 1.00 89.12 85 ILE A C 1
ATOM 669 O O . ILE A 1 85 ? 3.728 -4.033 -15.602 1.00 89.12 85 ILE A O 1
ATOM 673 N N . ALA A 1 86 ? 1.948 -2.751 -15.114 1.00 88.06 86 ALA A N 1
ATOM 674 C CA . ALA A 1 86 ? 1.484 -2.592 -16.489 1.00 88.06 86 ALA A CA 1
ATOM 675 C C . ALA A 1 86 ? 2.452 -1.780 -17.364 1.00 88.06 86 ALA A C 1
ATOM 677 O O . ALA A 1 86 ? 2.574 -2.062 -18.550 1.00 88.06 86 ALA A O 1
ATOM 678 N N . SER A 1 87 ? 3.172 -0.803 -16.800 1.00 84.62 87 SER A N 1
ATOM 679 C CA . SER A 1 87 ? 4.166 -0.006 -17.540 1.00 84.62 87 SER A CA 1
ATOM 680 C C . SER A 1 87 ? 5.489 -0.743 -17.800 1.00 84.62 87 SER A C 1
ATOM 682 O O . SER A 1 87 ? 6.372 -0.213 -18.481 1.00 84.62 87 SER A O 1
ATOM 684 N N . ARG A 1 88 ? 5.640 -1.943 -17.229 1.00 76.56 88 ARG A N 1
ATOM 685 C CA . ARG A 1 88 ? 6.839 -2.794 -17.279 1.00 76.56 88 ARG A CA 1
ATOM 686 C C . ARG A 1 88 ? 6.560 -4.203 -17.831 1.00 76.56 88 ARG A C 1
ATOM 688 O O . ARG A 1 88 ? 7.481 -5.017 -17.865 1.00 76.56 88 ARG A O 1
ATOM 695 N N . SER A 1 89 ? 5.310 -4.497 -18.213 1.00 70.19 89 SER A N 1
ATOM 696 C CA . SER A 1 89 ? 4.879 -5.784 -18.793 1.00 70.19 89 SER A CA 1
ATOM 697 C C . SER A 1 89 ? 4.942 -5.804 -20.317 1.00 70.19 89 SER A C 1
ATOM 699 O O . SER A 1 89 ? 4.918 -4.716 -20.932 1.00 70.19 89 SER A O 1
#

pLDDT: mean 86.13, std 11.92, range [46.59, 95.56]

Solvent-accessible surface area (backbone atoms only — not comparable to full-atom values): 4928 Å² total; per-residue (Å²): 132,64,65,66,52,54,51,35,52,50,33,38,55,25,56,76,69,37,81,80,48,81,84,32,65,42,46,52,50,31,43,54,61,50,65,53,83,75,75,98,58,80,79,50,65,54,58,56,49,28,31,52,30,42,52,48,34,49,49,39,39,66,74,63,55,57,66,72,59,43,50,50,33,46,53,49,26,45,52,32,27,51,51,51,42,60,77,72,105